Protein AF-A0A7K1JH30-F1 (afdb_monomer)

Nearest PDB structures (foldseek):
  4dk2-assembly1_A-2  TM=2.057E-01  e=9.818E+00  Trypanosoma brucei

Foldseek 3Di:
DPDPDVQFAPDPLRHGDPSVLVVLLVVLVVLLVVLQVVCCVVVVFPDPVRDDPDLDFDDPVVLVVLLVVLQVQLVVLVVVVADQKFFWDDDPVGIDDSPDPRRHPQDDPNPDGGDIGYNNNSVVVSSSSVSNVCVSVVNPVSCVVNVVVNVVSVADDCRPVDDD

Solvent-accessible surface area (backbone atoms only — not comparable to full-atom values): 9549 Å² total; per-residue (Å²): 132,87,80,73,62,70,72,34,28,75,50,97,86,66,46,61,26,75,59,24,50,49,50,52,44,51,54,52,51,54,47,30,53,53,49,43,54,49,32,42,75,70,64,77,36,83,47,82,89,73,48,63,101,61,93,81,74,80,60,68,67,58,57,52,50,54,43,53,48,26,57,48,50,20,48,49,26,56,76,69,68,46,48,55,59,26,26,39,41,91,47,101,92,46,70,54,52,73,84,38,96,58,10,80,42,59,51,53,95,82,75,45,76,35,48,72,32,31,28,54,37,26,52,46,50,35,52,52,52,52,37,39,52,27,63,76,69,72,47,66,52,62,62,48,52,54,53,48,52,60,53,56,72,72,51,60,88,67,74,83,73,74,79,131

Secondary structure (DSSP, 8-state):
-----TTTBSSTT-PBPHHHHHHHHHHHHHHHHHHHHHHHHTTSS--GGGS-SS--PPPHHHHHHHHHHHHHHHHHHHHTT--SSEEE-EETTEEPPTTSTTTT-SEETTTEEPEEESHHHHHHHHHHHHHHHHHHTT--HHHHHHHHHHHHHTSPTTTT----

Radius of gyration: 19.69 Å; Cα contacts (8 Å, |Δi|>4): 159; chains: 1; bounding box: 48×33×52 Å

Structure (mmCIF, N/CA/C/O backbone):
data_AF-A0A7K1JH30-F1
#
_entry.id   AF-A0A7K1JH30-F1
#
loop_
_atom_site.group_PDB
_atom_site.id
_atom_site.type_symbol
_atom_site.label_atom_id
_atom_site.label_alt_id
_atom_site.label_comp_id
_atom_site.label_asym_id
_atom_site.label_entity_id
_atom_site.label_seq_id
_atom_site.pdbx_PDB_ins_code
_atom_site.Cartn_x
_atom_site.Cartn_y
_atom_site.Cartn_z
_atom_site.occupancy
_atom_site.B_iso_or_equiv
_atom_site.auth_seq_id
_atom_site.auth_comp_id
_atom_site.auth_asym_id
_atom_site.auth_atom_id
_atom_site.pdbx_PDB_model_num
ATOM 1 N N . MET A 1 1 ? 8.870 2.363 26.918 1.00 46.50 1 MET A N 1
ATOM 2 C CA . MET A 1 1 ? 7.451 2.765 26.836 1.00 46.50 1 MET A CA 1
ATOM 3 C C . MET A 1 1 ? 7.285 3.543 25.553 1.00 46.50 1 MET A C 1
ATOM 5 O O . MET A 1 1 ? 7.856 4.619 25.450 1.00 46.50 1 MET A O 1
ATOM 9 N N . THR A 1 2 ? 6.600 2.982 24.563 1.00 52.53 2 THR A N 1
ATOM 10 C CA . THR A 1 2 ? 6.276 3.701 23.329 1.00 52.53 2 THR A CA 1
ATOM 11 C C . THR A 1 2 ? 5.199 4.720 23.676 1.00 52.53 2 THR A C 1
ATOM 13 O O . THR A 1 2 ? 4.069 4.350 23.987 1.00 52.53 2 THR A O 1
ATOM 16 N N . THR A 1 3 ? 5.560 5.995 23.749 1.00 60.38 3 THR A N 1
ATOM 17 C CA . THR A 1 3 ? 4.597 7.069 23.989 1.00 60.38 3 THR A CA 1
ATOM 18 C C . THR A 1 3 ? 3.821 7.269 22.694 1.00 60.38 3 THR A C 1
ATOM 20 O O . THR A 1 3 ? 4.345 7.838 21.740 1.00 60.38 3 THR A O 1
ATOM 23 N N . TYR A 1 4 ? 2.597 6.747 22.622 1.00 68.25 4 TYR A N 1
ATOM 24 C CA . TYR A 1 4 ? 1.723 7.001 21.482 1.00 68.25 4 TYR A CA 1
ATOM 25 C C . TYR A 1 4 ? 1.440 8.501 21.369 1.00 68.25 4 TYR A C 1
ATOM 27 O O . TYR A 1 4 ? 1.300 9.202 22.378 1.00 68.25 4 TYR A O 1
ATOM 35 N N . ASN A 1 5 ? 1.368 9.000 20.135 1.00 79.06 5 ASN A N 1
ATOM 36 C CA . ASN A 1 5 ? 0.982 10.380 19.891 1.00 79.06 5 ASN A CA 1
ATOM 37 C C . ASN A 1 5 ? -0.487 10.565 20.302 1.00 79.06 5 ASN A C 1
ATOM 39 O O . ASN A 1 5 ? -1.390 10.157 19.575 1.00 79.06 5 ASN A O 1
ATOM 43 N N . LYS A 1 6 ? -0.722 11.201 21.456 1.00 83.75 6 LYS A N 1
ATOM 44 C CA . LYS A 1 6 ? -2.065 11.457 22.008 1.00 83.75 6 LYS A CA 1
ATO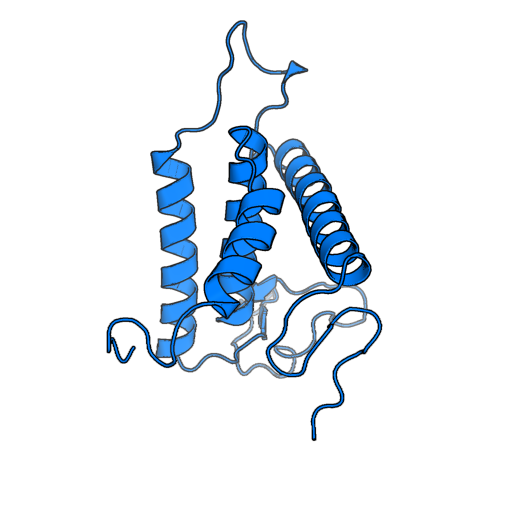M 45 C C . LYS A 1 6 ? -2.970 12.287 21.091 1.00 83.75 6 LYS A C 1
ATOM 47 O O . LYS A 1 6 ? -4.161 12.380 21.346 1.00 83.75 6 LYS A O 1
ATOM 52 N N . MET A 1 7 ? -2.424 12.898 20.039 1.00 90.50 7 MET A N 1
ATOM 53 C CA . MET A 1 7 ? -3.221 13.540 18.996 1.00 90.50 7 MET A CA 1
ATOM 54 C C . MET A 1 7 ? -4.063 12.525 18.211 1.00 90.50 7 MET A C 1
ATOM 56 O O . MET A 1 7 ? -5.203 12.820 17.867 1.00 90.50 7 MET A O 1
ATOM 60 N N . TYR A 1 8 ? -3.517 11.339 17.931 1.00 93.06 8 TYR A N 1
ATOM 61 C CA . TYR A 1 8 ? -4.121 10.365 17.016 1.00 93.06 8 TYR A CA 1
ATOM 62 C C . TYR A 1 8 ? -4.705 9.135 17.713 1.00 93.06 8 TYR A C 1
ATOM 64 O O . TYR A 1 8 ? -5.471 8.404 17.091 1.00 93.06 8 TYR A O 1
ATOM 72 N N . PHE A 1 9 ? -4.371 8.911 18.986 1.00 93.69 9 PHE A N 1
ATOM 73 C CA . PHE A 1 9 ? -4.788 7.726 19.735 1.00 93.69 9 PHE A CA 1
ATOM 74 C C . PHE A 1 9 ? -5.433 8.094 21.074 1.00 93.69 9 PHE A C 1
ATOM 76 O O . PHE A 1 9 ? -4.855 8.864 21.845 1.00 93.69 9 PHE A O 1
ATOM 83 N N . ASP A 1 10 ? -6.597 7.503 21.352 1.00 90.75 10 ASP A N 1
ATOM 84 C CA . ASP A 1 10 ? -7.352 7.680 22.601 1.00 90.75 10 ASP A CA 1
ATOM 85 C C . ASP A 1 10 ? -6.786 6.831 23.748 1.00 90.75 10 ASP A C 1
ATOM 87 O O . ASP A 1 10 ? -6.900 7.181 24.925 1.00 90.75 10 ASP A O 1
ATOM 91 N N . ASP A 1 11 ? -6.160 5.700 23.421 1.00 87.06 11 ASP A N 1
ATOM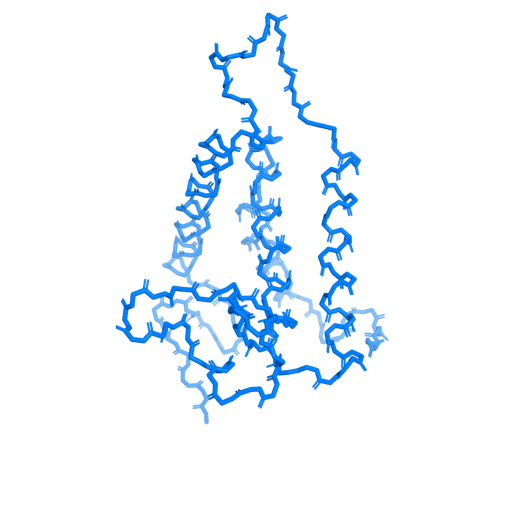 92 C CA . ASP A 1 11 ? -5.635 4.753 24.395 1.00 87.06 11 ASP A CA 1
ATOM 93 C C . ASP A 1 11 ? -4.342 4.066 23.924 1.00 87.06 11 ASP A C 1
ATOM 95 O O . ASP A 1 11 ? -3.846 4.261 22.815 1.00 87.06 11 ASP A O 1
ATOM 99 N N . ASN A 1 12 ? -3.786 3.215 24.789 1.00 84.19 12 ASN A N 1
ATOM 100 C CA . ASN A 1 12 ? -2.598 2.415 24.478 1.00 84.19 12 ASN A CA 1
ATOM 101 C C . ASN A 1 12 ? -2.918 1.124 23.695 1.00 84.19 12 ASN A C 1
ATOM 103 O O . ASN A 1 12 ? -2.021 0.302 23.500 1.00 84.19 12 ASN A O 1
ATOM 107 N N . LYS A 1 13 ? -4.182 0.906 23.309 1.00 85.38 13 LYS A N 1
ATOM 108 C CA . LYS A 1 13 ? -4.632 -0.242 22.503 1.00 85.38 13 LYS A CA 1
ATOM 109 C C . LYS A 1 13 ? -4.674 0.097 21.009 1.00 85.38 13 LYS A C 1
ATOM 111 O O . LYS A 1 13 ? -4.767 -0.804 20.178 1.00 85.38 13 LYS A O 1
ATOM 116 N N . GLY A 1 14 ? -4.533 1.379 20.672 1.00 88.81 14 GLY A N 1
ATOM 117 C CA . GLY A 1 14 ? -4.555 1.872 19.301 1.00 88.81 14 GLY A CA 1
ATOM 118 C C . GLY A 1 14 ? -5.950 2.280 18.839 1.00 88.81 14 GLY A C 1
ATOM 119 O O . GLY A 1 14 ? -6.187 2.312 17.632 1.00 88.81 14 GLY A O 1
ATOM 120 N N . THR A 1 15 ? -6.869 2.581 19.763 1.00 92.94 15 THR A N 1
ATOM 121 C CA . THR A 1 15 ? -8.135 3.250 19.435 1.00 92.94 15 THR A CA 1
ATOM 122 C C . THR A 1 15 ? -7.821 4.623 18.842 1.00 92.94 15 THR A C 1
ATOM 124 O O . THR A 1 15 ? -7.088 5.402 19.456 1.00 92.94 15 THR A O 1
ATOM 127 N N . LEU A 1 16 ? -8.319 4.899 17.635 1.00 94.69 16 LEU A N 1
ATOM 128 C CA . LEU A 1 16 ? -8.076 6.167 16.948 1.00 94.69 16 LEU A CA 1
ATOM 129 C C . LEU A 1 16 ? -8.964 7.268 17.529 1.00 94.69 16 LEU A C 1
ATOM 131 O O . LEU A 1 16 ? -10.144 7.043 17.775 1.00 94.69 16 LEU A O 1
ATOM 135 N N . THR A 1 17 ? -8.401 8.466 17.686 1.00 95.56 17 THR A N 1
ATOM 136 C CA . THR A 1 17 ? -9.194 9.686 17.900 1.00 95.56 17 THR A CA 1
ATOM 137 C C . THR A 1 17 ? -9.875 10.087 16.586 1.00 95.56 17 THR A C 1
ATOM 139 O O . THR A 1 17 ? -9.450 9.664 15.511 1.00 95.56 17 THR A O 1
ATO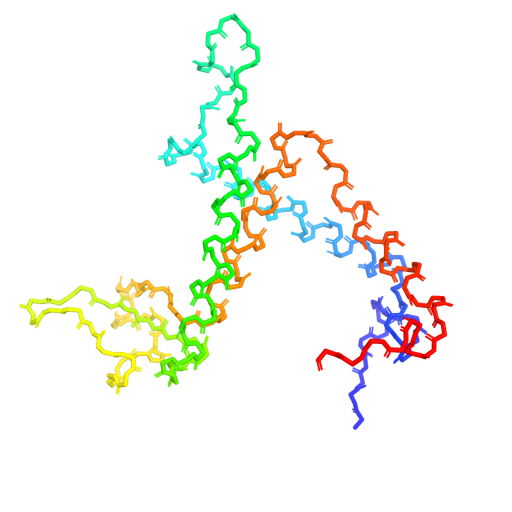M 142 N N . ALA A 1 18 ? -10.827 11.025 16.624 1.00 95.75 18 ALA A N 1
ATOM 143 C CA . ALA A 1 18 ? -11.369 11.634 15.399 1.00 95.75 18 ALA A CA 1
ATOM 144 C C . ALA A 1 18 ? -10.275 12.258 14.501 1.00 95.75 18 ALA A C 1
ATOM 146 O O . ALA A 1 18 ? -10.361 12.211 13.274 1.00 95.75 18 ALA A O 1
ATOM 147 N N . ALA A 1 19 ? -9.216 12.820 15.098 1.00 96.25 19 ALA A N 1
ATOM 148 C CA . ALA A 1 19 ? -8.071 13.331 14.345 1.00 96.25 19 ALA A CA 1
ATOM 149 C C . ALA A 1 19 ? -7.227 12.197 13.735 1.00 96.25 19 ALA A C 1
ATOM 151 O O . ALA A 1 19 ? -6.708 12.352 12.633 1.00 96.25 19 ALA A O 1
ATOM 152 N N . GLY A 1 20 ? -7.103 11.059 14.426 1.00 96.75 20 GLY A N 1
ATOM 153 C CA . GLY A 1 20 ? -6.456 9.850 13.915 1.00 96.75 20 GLY A CA 1
ATOM 154 C C . GLY A 1 20 ? -7.218 9.233 12.745 1.00 96.75 20 GLY A C 1
ATOM 155 O O . GLY A 1 20 ? -6.614 8.944 11.716 1.00 96.75 20 GLY A O 1
ATOM 156 N N . GLU A 1 21 ? -8.540 9.099 12.864 1.00 97.56 21 GLU A N 1
ATOM 157 C CA . GLU A 1 21 ? -9.407 8.629 11.776 1.00 97.56 21 GLU A CA 1
ATOM 158 C C . GLU A 1 21 ? -9.299 9.539 10.549 1.00 97.56 21 GLU A C 1
ATOM 160 O O . GLU A 1 21 ? -9.089 9.051 9.440 1.00 97.56 21 GLU A O 1
ATOM 165 N N . ASN A 1 22 ? -9.348 10.861 10.744 1.00 97.88 22 ASN A N 1
ATOM 166 C CA . ASN A 1 22 ? -9.187 11.826 9.657 1.00 97.88 22 ASN A CA 1
ATOM 167 C C . ASN A 1 22 ? -7.797 11.734 9.000 1.00 97.88 22 ASN A C 1
ATOM 169 O O . ASN A 1 22 ? -7.698 11.750 7.773 1.00 97.88 22 ASN A O 1
ATOM 173 N N . ALA A 1 23 ? -6.730 11.586 9.790 1.00 97.44 23 ALA A N 1
ATOM 174 C CA . ALA A 1 23 ? -5.376 11.438 9.262 1.00 97.44 23 ALA A CA 1
ATOM 175 C C . ALA A 1 23 ? -5.229 10.168 8.407 1.00 97.44 23 ALA A C 1
ATOM 177 O O . ALA A 1 23 ? -4.657 10.229 7.318 1.00 97.44 23 ALA A O 1
ATOM 178 N N . VAL A 1 24 ? -5.781 9.036 8.862 1.00 97.38 24 VAL A N 1
ATOM 179 C CA . VAL A 1 24 ? -5.799 7.779 8.095 1.00 97.38 24 VAL A CA 1
ATOM 180 C 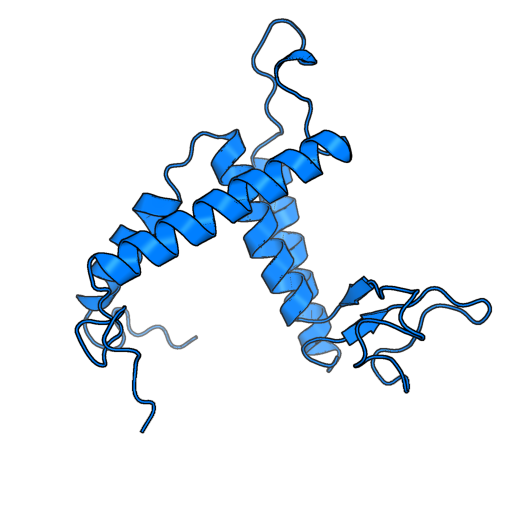C . VAL A 1 24 ? -6.618 7.935 6.817 1.00 97.38 24 VAL A C 1
ATOM 182 O O . VAL A 1 24 ? -6.131 7.587 5.742 1.00 97.38 24 VAL A O 1
ATOM 185 N N . ALA A 1 25 ? -7.828 8.495 6.915 1.00 98.25 25 ALA A N 1
ATOM 186 C CA . ALA A 1 25 ? -8.696 8.718 5.763 1.00 98.25 25 ALA A CA 1
ATOM 187 C C . ALA A 1 25 ? -8.018 9.597 4.708 1.00 98.25 25 ALA A C 1
ATOM 189 O O . ALA A 1 25 ? -7.968 9.234 3.536 1.00 98.25 25 ALA A O 1
ATOM 190 N N . THR A 1 26 ? -7.430 10.712 5.137 1.00 98.44 26 THR A N 1
ATOM 191 C CA . THR A 1 26 ? -6.719 11.641 4.255 1.00 98.44 26 THR A CA 1
ATOM 192 C C . THR A 1 26 ? -5.506 10.977 3.610 1.00 98.44 26 THR A C 1
ATOM 194 O O . THR A 1 26 ? -5.325 11.087 2.401 1.00 98.44 26 THR A O 1
ATOM 197 N N . GLY A 1 27 ? -4.685 10.259 4.384 1.00 98.12 27 GLY A N 1
ATOM 198 C CA . GLY A 1 27 ? -3.494 9.589 3.860 1.00 98.12 27 GLY A CA 1
ATOM 199 C C . GLY A 1 27 ? -3.822 8.532 2.803 1.00 98.12 27 GLY A C 1
ATOM 200 O O . GLY A 1 27 ? -3.193 8.504 1.747 1.00 98.12 27 GLY A O 1
ATOM 201 N N . LEU A 1 28 ? -4.837 7.700 3.059 1.00 98.38 28 LEU A N 1
ATOM 202 C CA . LEU A 1 28 ? -5.287 6.688 2.102 1.00 98.38 28 LEU A CA 1
ATOM 203 C C . LEU A 1 28 ? -5.927 7.315 0.861 1.00 98.38 28 LEU A C 1
ATOM 205 O O . LEU A 1 28 ? -5.641 6.859 -0.240 1.00 98.38 28 LEU A O 1
ATOM 209 N N . ALA A 1 29 ? -6.738 8.366 1.018 1.00 98.44 29 ALA A N 1
ATOM 210 C CA . ALA A 1 29 ? -7.356 9.066 -0.107 1.00 98.44 29 ALA A CA 1
ATOM 211 C C . ALA A 1 29 ? -6.304 9.681 -1.043 1.00 98.44 29 ALA A C 1
ATOM 213 O O . ALA A 1 29 ? -6.328 9.437 -2.245 1.00 98.44 29 ALA A O 1
ATOM 214 N N . VAL A 1 30 ? -5.321 10.396 -0.485 1.00 98.62 30 VAL A N 1
ATOM 215 C CA . VAL A 1 30 ? -4.227 10.989 -1.272 1.00 98.62 30 VAL A CA 1
ATOM 216 C C . VAL A 1 30 ? -3.427 9.914 -2.008 1.00 98.62 30 VAL A C 1
ATOM 218 O O . VAL A 1 30 ? -3.058 10.103 -3.167 1.00 98.62 30 VAL A O 1
ATOM 221 N N . LEU A 1 31 ? -3.158 8.779 -1.357 1.00 98.50 31 LEU A N 1
ATOM 222 C CA . LEU A 1 31 ? -2.420 7.693 -1.993 1.00 98.50 31 LEU A CA 1
ATOM 223 C C . LEU A 1 31 ? -3.241 7.004 -3.092 1.00 98.50 31 LEU A C 1
ATOM 225 O O . LEU A 1 31 ? -2.683 6.696 -4.141 1.00 98.50 31 LEU A O 1
ATOM 229 N N . ILE A 1 32 ? -4.550 6.814 -2.895 1.00 98.56 32 ILE A N 1
ATOM 230 C CA . ILE A 1 32 ? -5.465 6.322 -3.935 1.00 98.56 32 ILE A CA 1
ATOM 231 C C . ILE A 1 32 ? -5.395 7.217 -5.175 1.00 98.56 32 ILE A C 1
ATOM 233 O O . ILE A 1 32 ? -5.216 6.702 -6.281 1.00 98.56 32 ILE A O 1
ATOM 237 N N . ASP A 1 33 ? -5.476 8.536 -5.000 1.00 98.12 33 ASP A N 1
ATOM 238 C CA . ASP A 1 33 ? -5.422 9.490 -6.111 1.00 98.12 33 ASP A CA 1
ATOM 239 C C . ASP A 1 33 ? -4.075 9.422 -6.847 1.00 98.12 33 ASP A C 1
ATOM 241 O O . ASP A 1 33 ? -4.036 9.365 -8.078 1.00 98.12 33 ASP A O 1
ATOM 245 N N . ALA A 1 34 ? -2.965 9.363 -6.104 1.00 98.50 34 ALA A N 1
ATOM 246 C CA . ALA A 1 34 ? -1.622 9.270 -6.676 1.00 98.50 34 ALA A CA 1
ATOM 247 C C . ALA A 1 34 ? -1.405 7.965 -7.463 1.00 98.50 34 ALA A C 1
ATOM 249 O O . ALA A 1 34 ? -0.895 7.992 -8.586 1.00 98.50 34 ALA A O 1
ATOM 250 N N . VAL A 1 35 ? -1.819 6.827 -6.897 1.00 98.25 35 VAL A N 1
ATOM 251 C CA . VAL A 1 35 ? -1.729 5.511 -7.545 1.00 98.25 35 VAL A CA 1
ATOM 252 C C . VAL A 1 35 ? -2.590 5.475 -8.805 1.00 98.25 35 VAL A C 1
ATOM 254 O O . VAL A 1 35 ? -2.111 5.078 -9.868 1.00 98.25 35 VAL A O 1
ATOM 257 N N . THR A 1 36 ? -3.828 5.959 -8.711 1.00 96.56 36 THR A N 1
ATOM 258 C CA . THR A 1 36 ? -4.770 6.019 -9.834 1.00 96.56 36 THR A CA 1
ATOM 259 C C . THR A 1 36 ? -4.208 6.864 -10.977 1.00 96.56 36 THR A C 1
ATOM 261 O O . THR A 1 36 ? -4.174 6.416 -12.125 1.00 96.56 36 THR A O 1
ATOM 264 N N . ALA A 1 37 ? -3.697 8.061 -10.670 1.00 96.69 37 ALA A N 1
ATOM 265 C CA . ALA A 1 37 ? -3.080 8.937 -11.660 1.00 96.69 37 ALA A CA 1
ATOM 266 C C . ALA A 1 37 ? -1.877 8.272 -12.347 1.00 96.69 37 ALA A C 1
ATOM 268 O O . ALA A 1 37 ? -1.760 8.331 -13.573 1.00 96.69 37 ALA A O 1
ATOM 269 N N . ASN A 1 38 ? -1.015 7.597 -11.580 1.00 97.75 38 ASN A N 1
ATOM 270 C CA . ASN A 1 38 ? 0.125 6.873 -12.135 1.00 97.75 38 ASN A CA 1
ATOM 271 C C . ASN A 1 38 ? -0.314 5.702 -13.030 1.00 97.75 38 ASN A C 1
ATOM 273 O O . ASN A 1 38 ? 0.261 5.505 -14.096 1.00 97.75 38 ASN A O 1
ATOM 277 N N . ASN A 1 39 ? -1.349 4.950 -12.656 1.00 96.31 39 ASN A N 1
ATOM 278 C CA . ASN A 1 39 ? -1.826 3.828 -13.467 1.00 96.31 39 ASN A CA 1
ATOM 279 C C . ASN A 1 39 ? -2.455 4.269 -14.789 1.00 96.31 39 ASN A C 1
ATOM 281 O O . ASN A 1 39 ? -2.254 3.592 -15.800 1.00 96.31 39 ASN A O 1
ATOM 285 N N . TYR A 1 40 ? -3.138 5.416 -14.812 1.00 94.69 40 TYR A N 1
ATOM 286 C CA . TYR A 1 40 ? -3.565 6.039 -16.065 1.00 94.69 40 TYR A CA 1
ATOM 287 C C . TYR A 1 40 ? -2.374 6.485 -16.914 1.00 94.69 40 TYR A C 1
ATOM 289 O O . TYR A 1 40 ? -2.314 6.180 -18.100 1.00 94.69 40 TYR A O 1
ATOM 297 N N . GLU A 1 41 ? -1.405 7.179 -16.314 1.00 95.69 41 GLU A N 1
ATOM 298 C CA . GLU A 1 41 ? -0.222 7.683 -17.022 1.00 95.69 41 GLU A CA 1
ATOM 299 C C . GLU A 1 41 ? 0.627 6.562 -17.633 1.00 95.69 41 GLU A C 1
ATOM 301 O O . GLU A 1 41 ? 1.146 6.686 -18.740 1.00 95.69 41 GLU A O 1
ATOM 306 N N . LYS A 1 42 ? 0.764 5.441 -16.924 1.00 95.25 42 LYS A N 1
ATOM 307 C CA . LYS A 1 42 ? 1.541 4.282 -17.379 1.00 95.25 42 LYS A CA 1
ATOM 308 C C . LYS A 1 42 ? 0.756 3.338 -18.293 1.00 95.25 42 LYS A C 1
ATOM 310 O O . LYS A 1 42 ? 1.325 2.352 -18.751 1.00 95.25 42 LYS A O 1
ATOM 315 N N . GLY A 1 43 ? -0.521 3.620 -18.561 1.00 92.19 43 GLY A N 1
ATOM 316 C CA . GLY A 1 43 ? -1.370 2.789 -19.416 1.00 92.19 43 GLY A CA 1
ATOM 317 C C . GLY A 1 43 ? -1.768 1.445 -18.796 1.00 92.19 43 GLY A C 1
ATOM 318 O O . GLY A 1 43 ? -2.257 0.568 -19.504 1.00 92.19 43 GLY A O 1
ATOM 319 N N . TRP A 1 44 ? -1.590 1.272 -17.482 1.00 92.25 44 TRP A N 1
ATOM 320 C CA . TRP A 1 44 ? -2.060 0.088 -16.749 1.00 92.25 44 TRP A CA 1
ATOM 321 C C . TRP A 1 44 ? -3.570 0.084 -16.546 1.00 92.25 44 TRP A C 1
ATOM 323 O O . TRP A 1 44 ? -4.154 -0.954 -16.231 1.00 92.25 44 TRP A O 1
ATOM 333 N N . ARG A 1 45 ? -4.198 1.250 -16.704 1.00 90.19 45 ARG A N 1
ATOM 334 C CA . ARG A 1 45 ? -5.640 1.430 -16.656 1.00 90.19 45 ARG A CA 1
ATOM 335 C C . ARG A 1 45 ? -6.068 2.413 -17.748 1.00 90.19 45 ARG A C 1
ATOM 337 O O . ARG A 1 45 ? -5.423 3.451 -17.893 1.00 90.19 45 ARG A O 1
ATOM 344 N N . PRO A 1 46 ? -7.135 2.123 -18.509 1.00 86.31 46 PRO A N 1
ATOM 345 C CA . PRO A 1 46 ? -7.680 3.089 -19.453 1.00 86.31 46 PRO A CA 1
ATOM 346 C C . PRO A 1 46 ? -8.318 4.254 -18.695 1.00 86.31 46 PRO A C 1
ATOM 348 O O . PRO A 1 46 ? -8.973 4.045 -17.669 1.00 86.31 46 PRO A O 1
ATOM 351 N N . ARG A 1 47 ? -8.144 5.479 -19.195 1.00 87.06 47 ARG A N 1
ATOM 352 C CA . ARG A 1 47 ? -8.852 6.633 -18.637 1.00 87.06 47 ARG A CA 1
ATOM 353 C C . ARG A 1 47 ? -10.340 6.536 -18.987 1.00 87.06 47 ARG A C 1
ATOM 355 O O . ARG A 1 47 ? -10.659 6.033 -20.066 1.00 87.06 47 ARG A O 1
ATOM 362 N N . PRO A 1 48 ? -11.256 7.018 -18.130 1.00 83.31 48 PRO A N 1
ATOM 363 C CA . PRO A 1 48 ? -12.688 7.000 -18.428 1.00 83.31 48 PRO A CA 1
ATOM 364 C C . PRO A 1 48 ? -13.041 7.637 -19.781 1.00 83.31 48 PRO A C 1
ATOM 366 O O . PRO A 1 48 ? -13.921 7.145 -20.480 1.00 83.31 48 PRO A O 1
ATOM 369 N N . GLU A 1 49 ? -12.333 8.698 -20.172 1.00 84.88 49 GLU A N 1
ATOM 370 C CA . GLU A 1 49 ? -12.485 9.382 -21.460 1.00 84.88 49 GLU A CA 1
ATOM 371 C C . GLU A 1 49 ? -12.013 8.566 -22.676 1.00 84.88 49 GLU A C 1
ATOM 373 O O . GLU A 1 49 ? -12.491 8.804 -23.785 1.00 84.88 49 GLU A O 1
ATOM 378 N N . ASP A 1 50 ? -11.120 7.596 -22.469 1.00 82.88 50 ASP A N 1
ATOM 379 C CA . ASP A 1 50 ? -10.558 6.737 -23.517 1.00 82.88 50 ASP A CA 1
ATOM 380 C C . ASP A 1 50 ? -11.334 5.416 -23.667 1.00 82.88 50 ASP A C 1
ATOM 382 O O . ASP A 1 50 ? -11.091 4.643 -24.599 1.00 82.88 50 ASP A O 1
ATOM 386 N N . MET A 1 51 ? -12.264 5.121 -22.751 1.00 76.38 51 MET A N 1
ATOM 387 C CA . MET A 1 51 ? -13.050 3.892 -22.802 1.00 76.38 51 MET A CA 1
ATOM 388 C C . MET A 1 51 ? -14.088 3.956 -23.938 1.00 76.38 51 MET A C 1
ATOM 390 O O . MET A 1 51 ? -14.803 4.954 -24.080 1.00 76.38 51 MET A O 1
ATOM 394 N N . PRO A 1 52 ? -14.234 2.887 -24.748 1.00 73.44 52 PRO A N 1
ATOM 395 C CA . PRO A 1 52 ? -15.346 2.791 -25.690 1.00 73.44 52 PRO A CA 1
ATOM 396 C C . PRO A 1 52 ? -16.683 2.855 -24.937 1.00 73.44 52 PRO A C 1
ATOM 398 O O . PRO A 1 52 ? -16.735 2.578 -23.747 1.00 73.44 52 PRO A O 1
ATOM 401 N N . MET A 1 53 ? -17.777 3.194 -25.628 1.00 64.75 53 MET A N 1
ATOM 402 C CA . MET A 1 53 ? -19.126 3.271 -25.037 1.00 64.75 53 MET A CA 1
ATOM 403 C C . MET A 1 53 ? -19.472 1.996 -24.239 1.00 64.75 53 MET A C 1
ATOM 405 O O . MET A 1 53 ? -19.838 0.972 -24.814 1.00 64.75 53 MET A O 1
ATOM 409 N N . GLY A 1 54 ? -19.340 2.080 -22.912 1.00 60.44 54 GLY A N 1
ATOM 410 C CA . GLY A 1 54 ? -19.452 0.969 -21.966 1.00 60.44 54 GLY A CA 1
ATOM 411 C C . GLY A 1 54 ? -18.385 1.071 -20.869 1.00 60.44 54 GLY A C 1
ATOM 412 O O . GLY A 1 54 ? -17.238 1.398 -21.137 1.00 60.44 54 GLY A O 1
ATOM 413 N N . ASN A 1 55 ? -18.754 0.809 -19.614 1.00 62.94 55 ASN A N 1
ATOM 414 C CA . ASN A 1 55 ? -17.797 0.821 -18.506 1.00 62.94 55 ASN A CA 1
ATOM 415 C C . ASN A 1 55 ? -16.918 -0.441 -18.602 1.00 62.94 55 ASN A C 1
ATOM 417 O O . ASN A 1 55 ? -17.362 -1.525 -18.220 1.00 62.94 55 ASN A O 1
ATOM 421 N N . VAL A 1 56 ? -15.724 -0.331 -19.191 1.00 70.94 56 VAL A N 1
ATOM 422 C CA . VAL A 1 56 ? -14.780 -1.453 -19.315 1.00 70.94 56 VAL A CA 1
ATOM 423 C C . VAL A 1 56 ? -13.771 -1.354 -18.180 1.00 70.94 56 VAL A C 1
ATOM 425 O O . VAL A 1 56 ? -12.712 -0.749 -18.323 1.00 70.94 56 VAL A O 1
ATOM 428 N N . THR A 1 57 ? -14.112 -1.939 -17.037 1.00 83.44 57 THR A N 1
ATOM 429 C CA . THR A 1 57 ? -13.156 -2.144 -15.946 1.00 83.44 57 THR A CA 1
ATOM 430 C C . THR A 1 57 ? -12.281 -3.363 -16.225 1.00 83.44 57 THR A C 1
ATOM 432 O O . THR A 1 57 ? -12.654 -4.271 -16.979 1.00 83.44 57 THR A O 1
ATOM 435 N N . ARG A 1 58 ? -11.091 -3.390 -15.623 1.00 91.00 58 ARG A N 1
ATOM 436 C CA . ARG A 1 58 ? -10.195 -4.552 -15.664 1.00 91.00 58 ARG A CA 1
ATOM 437 C C . ARG A 1 58 ? -10.860 -5.764 -15.012 1.00 91.00 58 ARG A C 1
ATOM 439 O O . ARG A 1 58 ? -11.787 -5.645 -14.214 1.00 91.00 58 ARG A O 1
ATOM 446 N N . ASN A 1 59 ? -10.404 -6.967 -15.344 1.00 92.75 59 ASN A N 1
ATOM 447 C CA . ASN A 1 59 ? -10.987 -8.172 -14.768 1.00 92.75 59 ASN A CA 1
ATOM 448 C C . ASN A 1 59 ? -10.614 -8.298 -13.278 1.00 92.75 59 ASN A C 1
ATOM 450 O O . ASN A 1 59 ? -9.438 -8.346 -12.925 1.00 92.75 59 ASN A O 1
ATOM 454 N N . VAL A 1 60 ? -11.615 -8.426 -12.402 1.00 94.62 60 VAL A N 1
ATOM 455 C CA . VAL A 1 60 ? -11.404 -8.583 -10.949 1.00 94.62 60 VAL A CA 1
ATOM 456 C C . VAL A 1 60 ? -10.502 -9.779 -10.620 1.00 94.62 60 VAL A C 1
ATOM 458 O O . VAL A 1 60 ? -9.659 -9.690 -9.734 1.00 94.62 60 VAL A O 1
ATOM 461 N N . GLY A 1 61 ? -10.657 -10.898 -11.331 1.00 96.38 61 GLY A N 1
ATOM 462 C CA . GLY A 1 61 ? -9.845 -12.097 -11.128 1.00 96.38 61 GLY A CA 1
ATOM 463 C C . GLY A 1 61 ? -8.374 -11.886 -11.480 1.00 96.38 61 GLY A C 1
ATOM 464 O O . GLY A 1 61 ? -7.510 -12.366 -10.752 1.00 96.38 61 GLY A O 1
ATOM 465 N N . GLU A 1 62 ? -8.081 -11.129 -12.539 1.00 95.50 62 GLU A N 1
ATOM 466 C CA . GLU A 1 62 ? -6.707 -10.769 -12.916 1.00 95.50 62 GLU A CA 1
ATOM 467 C C . GLU A 1 62 ? -6.067 -9.849 -11.870 1.00 95.50 62 GLU A C 1
ATOM 469 O O . GLU A 1 62 ? -4.939 -10.092 -11.446 1.00 95.50 62 GLU A O 1
ATOM 474 N N . LEU A 1 63 ? -6.801 -8.845 -11.380 1.00 95.94 63 LEU A N 1
ATOM 475 C CA . LEU A 1 63 ? -6.307 -7.946 -10.331 1.00 95.94 63 LEU A CA 1
ATOM 476 C C . LEU A 1 63 ? -6.047 -8.681 -9.010 1.00 95.94 63 LEU A C 1
ATOM 478 O O . LEU A 1 63 ? -5.028 -8.450 -8.360 1.00 95.94 63 LEU A O 1
ATOM 482 N N . ILE A 1 64 ? -6.934 -9.606 -8.631 1.00 97.31 64 ILE A N 1
ATOM 483 C CA . ILE A 1 64 ? -6.731 -10.467 -7.461 1.00 97.31 64 ILE A CA 1
ATOM 484 C C . ILE A 1 64 ? -5.520 -11.384 -7.670 1.00 97.31 64 ILE A C 1
ATOM 486 O O . ILE A 1 64 ? -4.717 -11.538 -6.754 1.00 97.31 64 ILE A O 1
ATOM 490 N N . ALA A 1 65 ? -5.344 -11.971 -8.856 1.00 98.06 65 ALA A N 1
ATOM 491 C CA . ALA A 1 65 ? -4.179 -12.806 -9.144 1.00 98.06 65 ALA A CA 1
ATOM 492 C C . ALA A 1 65 ? -2.859 -12.024 -9.021 1.00 98.06 65 ALA A C 1
ATOM 494 O O . ALA A 1 65 ? -1.908 -12.546 -8.445 1.00 98.06 65 ALA A O 1
ATOM 495 N N . LEU A 1 66 ? -2.827 -10.765 -9.472 1.00 96.31 66 LEU A N 1
ATOM 496 C CA . LEU A 1 66 ? -1.679 -9.871 -9.280 1.00 96.31 66 LEU A CA 1
ATOM 497 C C . LEU A 1 66 ? -1.423 -9.569 -7.797 1.00 96.31 66 LEU A C 1
ATOM 499 O O . LEU A 1 66 ? -0.286 -9.565 -7.355 1.00 96.31 66 LEU A O 1
ATOM 503 N N . LEU A 1 67 ? -2.463 -9.374 -6.981 1.00 97.06 67 LEU A N 1
ATOM 504 C CA . LEU A 1 67 ? -2.281 -9.249 -5.527 1.00 97.06 67 LEU A CA 1
ATOM 505 C C . LEU A 1 67 ? -1.647 -10.505 -4.914 1.00 97.06 67 LEU A C 1
ATOM 507 O O . LEU A 1 67 ? -0.796 -10.410 -4.031 1.00 97.06 67 LEU A O 1
ATOM 511 N N . HIS A 1 68 ? -2.058 -11.687 -5.374 1.00 97.50 68 HIS A N 1
ATOM 512 C CA . HIS A 1 68 ? -1.482 -12.950 -4.919 1.00 97.50 68 HIS A CA 1
ATOM 513 C C . HIS A 1 68 ? -0.019 -13.127 -5.338 1.00 97.50 68 HIS A C 1
ATOM 515 O O . HIS A 1 68 ? 0.740 -13.724 -4.566 1.00 97.50 68 HIS A O 1
ATOM 521 N N . SER A 1 69 ? 0.384 -12.636 -6.518 1.00 98.06 69 SER A N 1
ATOM 522 C CA . SER A 1 69 ? 1.790 -12.696 -6.926 1.00 98.06 69 SER A CA 1
ATOM 523 C C . SER A 1 69 ? 2.661 -11.864 -5.992 1.00 98.06 69 SER A C 1
ATOM 525 O O . SER A 1 69 ? 3.604 -12.427 -5.457 1.00 98.06 69 SER A O 1
ATOM 527 N N . GLU A 1 70 ? 2.273 -10.632 -5.643 1.00 98.25 70 GLU A N 1
ATOM 528 C CA . GLU A 1 70 ? 3.067 -9.793 -4.719 1.00 98.25 70 GLU A CA 1
ATOM 529 C C . GLU A 1 70 ? 3.242 -10.431 -3.335 1.00 98.25 70 GLU A C 1
ATOM 531 O O . GLU A 1 70 ? 4.319 -10.429 -2.741 1.00 98.25 70 GLU A O 1
ATOM 536 N N . VAL A 1 71 ? 2.184 -11.057 -2.808 1.00 98.25 71 VAL A N 1
ATOM 537 C CA . VAL A 1 71 ? 2.278 -11.798 -1.539 1.00 98.25 71 VAL A CA 1
ATOM 538 C C . VAL A 1 71 ? 3.252 -12.976 -1.657 1.00 98.25 71 VAL A C 1
ATOM 540 O O . VAL A 1 71 ? 3.950 -13.304 -0.695 1.00 98.25 71 VAL A O 1
ATOM 543 N N . THR A 1 72 ? 3.299 -13.624 -2.822 1.00 98.19 72 THR A N 1
ATOM 544 C CA . THR A 1 72 ? 4.222 -14.733 -3.083 1.00 98.19 72 THR A CA 1
ATOM 545 C C . THR A 1 72 ? 5.654 -14.227 -3.234 1.00 98.19 72 THR A C 1
ATOM 547 O O . THR A 1 72 ? 6.546 -14.806 -2.622 1.00 98.19 72 THR A O 1
ATOM 550 N N . GLU A 1 73 ? 5.876 -13.118 -3.936 1.00 97.88 73 GLU A N 1
ATOM 551 C CA . GLU A 1 73 ? 7.186 -12.468 -4.080 1.00 97.88 73 GLU A CA 1
ATOM 552 C C . GLU A 1 73 ? 7.739 -12.037 -2.710 1.00 97.88 73 GLU A C 1
ATOM 554 O O . GLU A 1 73 ? 8.887 -12.338 -2.373 1.00 97.88 73 GLU A O 1
ATOM 559 N N . ALA A 1 74 ? 6.892 -11.487 -1.829 1.00 98.00 74 ALA A N 1
ATOM 560 C CA . ALA A 1 74 ? 7.266 -11.176 -0.446 1.00 98.00 74 ALA A CA 1
ATOM 561 C C . ALA A 1 74 ? 7.755 -12.417 0.328 1.00 98.00 74 ALA A C 1
ATOM 563 O O . ALA A 1 74 ? 8.707 -12.354 1.117 1.00 98.00 74 ALA A O 1
ATOM 564 N N . PHE A 1 75 ? 7.095 -13.559 0.117 1.00 97.88 75 PHE A N 1
ATOM 565 C CA . PHE A 1 75 ? 7.483 -14.830 0.722 1.00 97.88 75 PHE A CA 1
ATOM 566 C C . PHE A 1 75 ? 8.760 -15.408 0.097 1.00 97.88 75 PHE A C 1
ATOM 568 O O . PHE A 1 75 ? 9.587 -15.983 0.806 1.00 97.88 75 PHE A O 1
ATOM 575 N N . GLU A 1 76 ? 8.964 -15.242 -1.206 1.00 97.94 76 GLU A N 1
ATOM 576 C CA . GLU A 1 76 ? 10.188 -15.660 -1.885 1.00 97.94 76 GLU A CA 1
ATOM 577 C C . GLU A 1 76 ? 11.404 -14.877 -1.391 1.00 97.94 76 GLU A C 1
ATOM 579 O O . GLU A 1 76 ? 12.400 -15.503 -1.018 1.00 97.94 76 GLU A O 1
ATOM 584 N N . ALA A 1 77 ? 11.289 -13.552 -1.261 1.00 96.31 77 ALA A N 1
ATOM 585 C CA . ALA A 1 77 ? 12.328 -12.708 -0.676 1.00 96.31 77 ALA A CA 1
ATOM 586 C C . ALA A 1 77 ? 12.699 -13.168 0.746 1.00 96.31 77 ALA A C 1
ATOM 588 O O . ALA A 1 77 ? 13.878 -13.293 1.091 1.00 96.31 77 ALA A O 1
ATOM 589 N N . HIS A 1 78 ? 11.694 -13.514 1.564 1.00 95.62 78 HIS A N 1
ATOM 590 C CA . HIS A 1 78 ? 11.924 -14.105 2.886 1.00 95.62 78 HIS A CA 1
ATOM 591 C C . HIS A 1 78 ? 12.720 -15.406 2.809 1.00 95.62 78 HIS A C 1
ATOM 593 O O . HIS A 1 78 ? 13.717 -15.582 3.510 1.00 95.62 78 HIS A O 1
ATOM 599 N N . ARG A 1 79 ? 12.264 -16.331 1.957 1.00 97.12 79 ARG A N 1
ATOM 600 C CA . ARG A 1 79 ? 12.846 -17.666 1.795 1.00 97.12 79 ARG A CA 1
ATOM 601 C C . ARG A 1 79 ? 14.295 -17.587 1.312 1.00 97.12 79 ARG A C 1
ATOM 603 O O . ARG A 1 79 ? 15.102 -18.442 1.675 1.00 97.12 79 ARG A O 1
ATOM 610 N N . ASN A 1 80 ? 14.618 -16.575 0.513 1.00 95.38 80 ASN A N 1
ATOM 611 C CA . ASN A 1 80 ? 15.956 -16.326 -0.008 1.00 95.38 80 ASN A CA 1
ATOM 612 C C . ASN A 1 80 ? 16.876 -15.595 0.991 1.00 95.38 80 ASN A C 1
ATOM 614 O O . ASN A 1 80 ? 18.055 -15.425 0.697 1.00 95.38 80 ASN A O 1
ATOM 618 N N . ASN A 1 81 ? 16.388 -15.225 2.184 1.00 93.62 81 ASN A N 1
ATOM 619 C CA . ASN A 1 81 ? 17.105 -14.399 3.166 1.00 93.62 81 ASN A CA 1
ATOM 620 C C . ASN A 1 81 ? 17.572 -13.049 2.597 1.00 93.62 81 ASN A C 1
ATOM 622 O O . ASN A 1 81 ? 18.643 -12.553 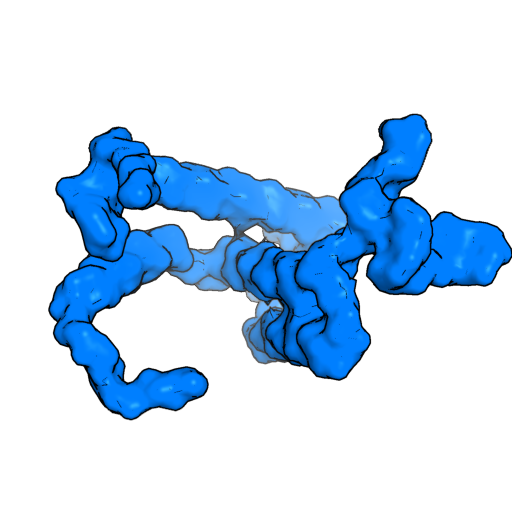2.953 1.00 93.62 81 ASN A O 1
ATOM 626 N N . GLU A 1 82 ? 16.776 -12.454 1.712 1.00 93.62 82 GLU A N 1
ATOM 627 C CA . GLU A 1 82 ? 17.050 -11.109 1.217 1.00 93.62 82 GLU A CA 1
ATOM 628 C C . GLU A 1 82 ? 16.911 -10.074 2.346 1.00 93.62 82 GLU A C 1
ATOM 630 O O . GLU A 1 82 ? 16.147 -10.283 3.301 1.00 93.62 82 GLU A O 1
ATOM 635 N N . PRO A 1 83 ? 17.615 -8.929 2.263 1.00 93.88 83 PRO A N 1
ATOM 636 C CA . PRO A 1 83 ? 17.314 -7.795 3.122 1.00 93.88 83 PRO A CA 1
ATOM 637 C C . PRO A 1 83 ? 15.831 -7.425 3.013 1.00 93.88 83 PRO A C 1
ATOM 639 O O . PRO A 1 83 ? 15.243 -7.475 1.935 1.00 93.88 83 PRO A O 1
ATOM 642 N N . ALA A 1 84 ? 15.228 -7.009 4.130 1.00 94.31 84 ALA A N 1
ATOM 643 C CA . ALA A 1 84 ? 13.803 -6.674 4.162 1.00 94.31 84 ALA A CA 1
ATOM 644 C C . ALA A 1 84 ? 13.426 -5.586 3.142 1.00 94.31 84 ALA A C 1
ATOM 646 O O .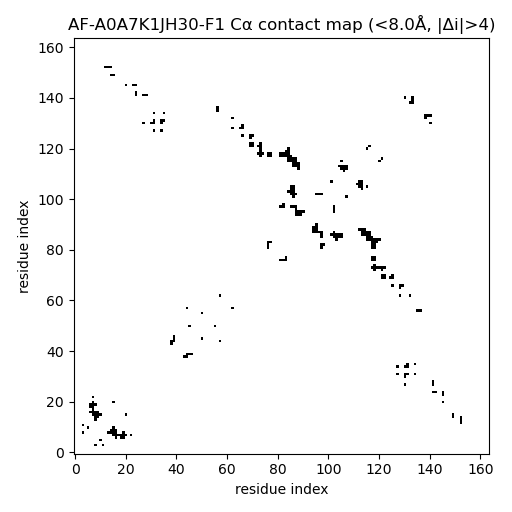 ALA A 1 84 ? 12.319 -5.607 2.617 1.00 94.31 84 ALA A O 1
ATOM 647 N N . LEU A 1 85 ? 14.348 -4.662 2.869 1.00 95.50 85 LEU A N 1
ATOM 648 C CA . LEU A 1 85 ? 14.260 -3.674 1.805 1.00 95.50 85 LEU A CA 1
ATOM 649 C C . LEU A 1 85 ? 15.661 -3.458 1.236 1.00 95.50 85 LEU A C 1
ATOM 651 O O . LEU A 1 85 ? 16.596 -3.189 1.996 1.00 95.50 85 LEU A O 1
ATOM 655 N N . TRP A 1 86 ? 15.790 -3.555 -0.080 1.00 94.69 86 TRP A N 1
ATOM 656 C CA . TRP A 1 86 ? 17.011 -3.236 -0.809 1.00 94.69 86 TRP A CA 1
ATOM 657 C C . TRP A 1 86 ? 16.682 -2.643 -2.182 1.00 94.69 86 TRP A C 1
ATOM 659 O O . TRP A 1 86 ? 15.512 -2.546 -2.550 1.00 94.69 86 TRP A O 1
ATOM 669 N N . TYR A 1 87 ? 17.699 -2.197 -2.915 1.00 93.69 87 TYR A N 1
ATOM 670 C CA . TYR A 1 87 ? 17.534 -1.509 -4.191 1.00 93.69 87 TYR A CA 1
ATOM 671 C C . TYR A 1 87 ? 18.355 -2.173 -5.297 1.00 93.69 87 TYR A C 1
ATOM 673 O O . TYR A 1 87 ? 19.578 -2.302 -5.197 1.00 93.69 87 TYR A O 1
ATOM 681 N N . GLU A 1 88 ? 17.664 -2.589 -6.357 1.00 92.06 88 GLU A N 1
ATOM 682 C CA . GLU A 1 88 ? 18.249 -3.138 -7.576 1.00 92.06 88 GLU A CA 1
ATOM 683 C C . GLU A 1 88 ? 18.594 -2.016 -8.559 1.00 92.06 88 GLU A C 1
ATOM 685 O O . GLU A 1 88 ? 17.780 -1.134 -8.839 1.00 92.06 88 GLU A O 1
ATOM 690 N N . TYR A 1 89 ? 19.797 -2.079 -9.120 1.00 87.94 89 TYR A N 1
ATOM 691 C CA . TYR A 1 89 ? 20.276 -1.159 -10.142 1.00 87.94 89 TYR A CA 1
ATOM 692 C C . TYR A 1 89 ? 20.646 -1.913 -11.411 1.00 87.94 89 TYR A C 1
ATOM 694 O O . TYR A 1 89 ? 21.317 -2.948 -11.359 1.00 87.94 89 TYR A O 1
ATOM 702 N N . ASP A 1 90 ? 20.282 -1.342 -12.556 1.00 82.12 90 ASP A N 1
ATOM 703 C CA . ASP A 1 90 ? 20.837 -1.762 -13.835 1.00 82.12 90 ASP A CA 1
ATOM 704 C C . ASP A 1 90 ? 22.267 -1.231 -13.959 1.00 82.12 90 ASP A C 1
ATOM 706 O O . ASP A 1 90 ? 22.517 -0.025 -13.887 1.00 82.12 90 ASP A O 1
ATOM 710 N N . SER A 1 91 ? 23.225 -2.136 -14.156 1.00 73.12 91 SER A N 1
ATOM 711 C CA . SER A 1 91 ? 24.619 -1.783 -14.417 1.00 73.12 91 SER A CA 1
ATOM 712 C C . SER A 1 91 ? 25.145 -2.503 -15.662 1.00 73.12 91 SER A C 1
ATOM 714 O O . SER A 1 91 ? 24.644 -3.575 -16.017 1.00 73.12 91 SER A O 1
ATOM 716 N N . PRO A 1 92 ? 26.211 -1.990 -16.305 1.00 75.38 92 PRO A N 1
ATOM 717 C CA . PRO A 1 92 ? 26.875 -2.693 -17.405 1.00 75.38 92 PRO A CA 1
ATOM 718 C C . PRO A 1 92 ? 27.404 -4.093 -17.043 1.00 75.38 92 PRO A C 1
ATOM 720 O O . PRO A 1 92 ? 27.695 -4.879 -17.940 1.00 75.38 92 PRO A O 1
ATOM 723 N N . LEU A 1 93 ? 27.548 -4.406 -15.749 1.00 72.38 93 LEU A N 1
ATOM 724 C CA . LEU A 1 93 ? 28.027 -5.696 -15.240 1.00 72.38 93 LEU A CA 1
ATOM 725 C C . LEU A 1 93 ? 26.886 -6.659 -14.863 1.00 72.38 93 LEU A C 1
ATOM 727 O O . LEU A 1 93 ? 27.153 -7.766 -14.401 1.00 72.38 93 LEU A O 1
ATOM 731 N N . GLY A 1 94 ? 25.631 -6.256 -15.074 1.00 77.12 94 GLY A N 1
ATOM 732 C CA . GLY A 1 94 ? 24.437 -6.980 -14.647 1.00 77.12 94 GLY A CA 1
ATOM 733 C C . GLY A 1 94 ? 23.698 -6.269 -13.514 1.00 77.12 94 GLY A C 1
ATOM 734 O O . GLY A 1 94 ? 24.063 -5.165 -13.101 1.00 77.12 94 GLY A O 1
ATOM 735 N N . LYS A 1 95 ? 22.631 -6.905 -13.031 1.00 81.19 95 LYS A N 1
ATOM 736 C CA . LYS A 1 95 ? 21.839 -6.415 -11.900 1.00 81.19 95 LYS A CA 1
ATOM 737 C C . LYS A 1 95 ? 22.626 -6.541 -10.599 1.00 81.19 95 LYS A C 1
ATOM 739 O O . LYS A 1 95 ? 23.408 -7.479 -10.434 1.00 81.19 95 LYS A O 1
ATOM 744 N N . THR A 1 96 ? 22.430 -5.598 -9.685 1.00 75.81 96 THR A N 1
ATOM 745 C CA . THR A 1 96 ? 23.044 -5.657 -8.354 1.00 75.81 96 THR A CA 1
ATOM 746 C C . THR A 1 96 ? 22.476 -6.810 -7.525 1.00 75.81 96 THR A C 1
ATOM 748 O O . THR A 1 96 ? 21.287 -7.105 -7.586 1.00 75.81 96 THR A O 1
ATOM 751 N N . ASP A 1 97 ? 23.338 -7.447 -6.732 1.00 79.38 97 ASP A N 1
ATOM 752 C CA . ASP A 1 97 ? 22.965 -8.462 -5.740 1.00 79.38 97 ASP A CA 1
ATOM 753 C C . ASP A 1 97 ? 22.365 -7.779 -4.487 1.00 79.38 97 ASP A C 1
ATOM 755 O O . ASP A 1 97 ? 22.851 -6.703 -4.114 1.00 79.38 97 ASP A O 1
ATOM 759 N N . PRO A 1 98 ? 21.370 -8.384 -3.807 1.00 76.69 98 PRO A N 1
ATOM 760 C CA . PRO A 1 98 ? 20.854 -7.916 -2.515 1.00 76.69 98 PRO A CA 1
ATOM 761 C C . PRO A 1 98 ? 21.918 -7.610 -1.443 1.00 76.69 98 PRO A C 1
ATOM 763 O O .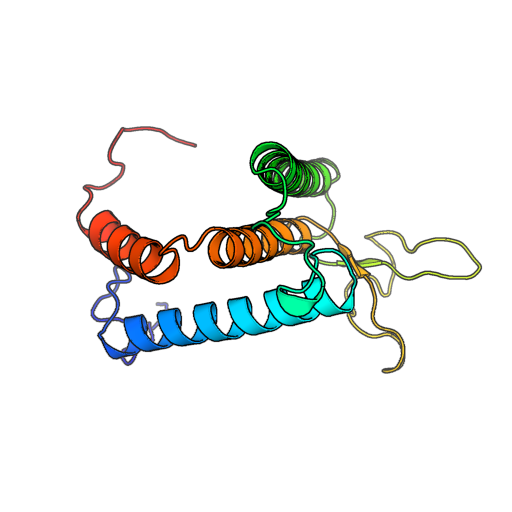 PRO A 1 98 ? 21.674 -6.832 -0.522 1.00 76.69 98 PRO A O 1
ATOM 766 N N . THR A 1 99 ? 23.103 -8.214 -1.539 1.00 77.88 99 THR A N 1
ATOM 767 C CA . THR A 1 99 ? 24.249 -8.013 -0.633 1.00 77.88 99 THR A CA 1
ATOM 768 C C . THR A 1 99 ? 25.270 -6.987 -1.135 1.00 77.88 99 THR A C 1
ATOM 770 O O . THR A 1 99 ? 26.298 -6.764 -0.491 1.00 77.88 99 THR A O 1
ATOM 773 N N . GLY A 1 100 ? 25.003 -6.350 -2.277 1.00 76.94 100 GLY A N 1
ATOM 774 C CA . GLY A 1 100 ? 25.884 -5.359 -2.881 1.00 76.94 100 GLY A CA 1
ATOM 775 C C . GLY A 1 100 ? 26.071 -4.115 -2.010 1.00 76.94 100 GLY A C 1
ATOM 776 O O . GLY A 1 100 ? 25.181 -3.710 -1.265 1.00 76.94 100 GLY A O 1
ATOM 777 N N . GLU A 1 101 ? 27.226 -3.462 -2.151 1.00 73.75 101 GLU A N 1
ATOM 778 C CA . GLU A 1 101 ? 27.631 -2.283 -1.364 1.00 73.75 101 GLU A CA 1
ATOM 779 C C . GLU A 1 101 ? 26.585 -1.149 -1.373 1.00 73.75 101 GLU A C 1
ATOM 781 O O . GLU A 1 101 ? 26.405 -0.444 -0.379 1.00 73.75 101 GLU A O 1
ATOM 786 N N . PHE A 1 102 ? 25.846 -1.014 -2.476 1.00 74.50 102 PHE A N 1
ATOM 787 C CA . PHE A 1 102 ? 24.837 0.030 -2.672 1.00 74.50 102 PHE A CA 1
ATOM 788 C C . PHE A 1 102 ? 23.397 -0.442 -2.452 1.00 74.50 102 PHE A C 1
ATOM 790 O O . PHE A 1 102 ? 22.486 0.375 -2.522 1.00 74.50 102 PHE A O 1
ATOM 797 N N . ALA A 1 103 ? 23.169 -1.720 -2.135 1.00 79.38 103 ALA A N 1
ATOM 798 C CA . ALA A 1 103 ? 21.829 -2.301 -2.056 1.00 79.38 103 ALA A CA 1
ATOM 799 C C . ALA A 1 103 ? 20.950 -1.675 -0.953 1.00 79.38 103 ALA A C 1
ATOM 801 O O . ALA A 1 103 ? 19.736 -1.807 -0.990 1.00 79.38 103 ALA A O 1
ATOM 802 N N . GLN A 1 104 ? 21.529 -0.957 0.016 1.00 83.69 104 GLN A N 1
ATOM 803 C CA . GLN A 1 104 ? 20.781 -0.259 1.076 1.00 83.69 104 GLN A CA 1
ATOM 804 C C . GLN A 1 104 ? 20.559 1.235 0.802 1.00 83.69 104 GLN A C 1
ATOM 806 O O . GLN A 1 104 ? 19.900 1.918 1.587 1.00 83.69 104 GLN A O 1
ATOM 811 N N . GLN A 1 105 ? 21.121 1.765 -0.281 1.00 86.69 105 GLN A N 1
ATOM 812 C CA . GLN A 1 105 ? 20.960 3.164 -0.656 1.00 86.69 105 GLN A CA 1
ATOM 813 C C . GLN A 1 105 ? 19.830 3.242 -1.684 1.00 86.69 105 GLN A C 1
ATOM 815 O O . GLN A 1 105 ? 19.874 2.481 -2.634 1.00 86.69 105 GLN A O 1
ATOM 820 N N . PRO A 1 106 ? 18.823 4.119 -1.528 1.00 87.56 106 PRO A N 1
ATOM 821 C CA . PRO A 1 106 ? 17.784 4.290 -2.548 1.00 87.56 106 PRO A CA 1
ATOM 822 C C . PRO A 1 106 ? 18.308 5.019 -3.788 1.00 87.56 106 PRO A C 1
ATOM 824 O O . PRO A 1 106 ? 17.877 4.759 -4.909 1.00 87.56 106 PRO A O 1
ATOM 827 N N . MET A 1 107 ? 19.260 5.933 -3.591 1.00 88.50 107 MET A N 1
ATOM 828 C CA . MET A 1 107 ? 19.820 6.782 -4.636 1.00 88.50 107 MET A CA 1
ATOM 829 C C . MET A 1 107 ? 21.330 6.588 -4.714 1.00 88.50 107 MET A C 1
ATOM 831 O O . MET A 1 107 ? 22.017 6.762 -3.708 1.00 88.50 107 MET A O 1
ATOM 835 N N . ILE A 1 108 ? 21.853 6.337 -5.914 1.00 82.62 108 ILE A N 1
ATOM 836 C CA . ILE A 1 108 ? 23.296 6.374 -6.182 1.00 82.62 108 ILE A CA 1
ATOM 837 C C . ILE A 1 108 ? 23.647 7.717 -6.817 1.00 82.62 108 ILE A C 1
ATOM 839 O O . ILE A 1 108 ? 22.982 8.173 -7.750 1.00 82.62 108 ILE A O 1
ATOM 843 N N . ALA A 1 109 ? 24.684 8.362 -6.271 1.00 80.38 109 ALA A N 1
ATOM 844 C CA . ALA A 1 109 ? 25.179 9.678 -6.690 1.00 80.38 109 ALA A CA 1
ATOM 845 C C . ALA A 1 109 ? 24.107 10.792 -6.732 1.00 80.38 109 ALA A C 1
ATOM 847 O O . ALA A 1 109 ? 24.325 11.835 -7.334 1.00 80.38 109 ALA A O 1
ATOM 848 N N . GLY A 1 110 ? 22.952 10.587 -6.086 1.00 81.75 110 GLY A N 1
ATOM 849 C CA . GLY A 1 110 ? 21.819 11.518 -6.113 1.00 81.75 110 GLY A CA 1
ATOM 850 C C . GLY A 1 110 ? 21.030 11.546 -7.427 1.00 81.75 110 GLY A C 1
ATOM 851 O O . GLY A 1 110 ? 20.066 12.299 -7.519 1.00 81.75 110 GLY A O 1
ATOM 852 N N . GLU A 1 111 ? 21.393 10.726 -8.414 1.00 83.69 111 GLU A N 1
ATOM 853 C CA . GLU A 1 111 ? 20.818 10.780 -9.766 1.00 83.69 111 GLU A CA 1
ATOM 854 C C . GLU A 1 111 ? 20.027 9.519 -10.121 1.00 83.69 111 GLU A C 1
ATOM 856 O O . GLU A 1 111 ? 19.000 9.600 -10.793 1.00 83.69 111 GLU A O 1
ATOM 861 N N . ILE A 1 112 ? 20.480 8.354 -9.654 1.00 86.12 112 ILE A N 1
ATOM 862 C CA . ILE A 1 112 ? 19.916 7.065 -10.057 1.00 86.12 112 ILE A CA 1
ATOM 863 C C . ILE A 1 112 ? 19.108 6.488 -8.900 1.00 86.12 112 ILE A C 1
ATOM 865 O O . ILE A 1 112 ? 19.681 6.108 -7.877 1.00 86.12 112 ILE A O 1
ATOM 869 N N . LEU A 1 113 ? 17.790 6.407 -9.080 1.00 89.56 113 LEU A N 1
ATOM 870 C CA . LEU A 1 113 ? 16.881 5.705 -8.175 1.00 89.56 113 LEU A CA 1
ATOM 871 C C . LEU A 1 113 ? 16.920 4.207 -8.477 1.00 89.56 113 LEU A C 1
ATOM 873 O O . LEU A 1 113 ? 16.686 3.801 -9.615 1.00 89.56 113 LEU A O 1
ATOM 877 N N . GLY A 1 114 ? 17.212 3.400 -7.462 1.00 91.00 114 GLY A N 1
ATOM 878 C CA . GLY A 1 114 ? 17.165 1.947 -7.588 1.00 91.00 114 GLY A CA 1
ATOM 879 C C . GLY A 1 114 ? 15.734 1.428 -7.508 1.00 91.00 114 GLY A C 1
ATOM 880 O O . GLY A 1 114 ? 14.881 2.022 -6.841 1.00 91.00 114 GLY A O 1
ATOM 881 N N . LYS A 1 115 ? 15.466 0.303 -8.172 1.00 93.31 115 LYS A N 1
ATOM 882 C CA . LYS A 1 115 ? 14.190 -0.399 -8.043 1.00 93.31 115 LYS A CA 1
ATOM 883 C C . LYS A 1 115 ? 14.109 -0.985 -6.626 1.00 93.31 115 LYS A C 1
ATOM 885 O O . LYS A 1 115 ? 14.973 -1.793 -6.289 1.00 93.31 115 LYS A O 1
ATOM 890 N N . PRO A 1 116 ? 13.115 -0.616 -5.801 1.00 95.25 116 PRO A N 1
ATOM 891 C CA . PRO A 1 116 ? 12.944 -1.234 -4.493 1.00 95.25 116 PRO A CA 1
ATOM 892 C C . PRO A 1 116 ? 12.614 -2.723 -4.659 1.00 95.25 116 PRO A C 1
ATOM 894 O O . PRO A 1 116 ? 11.910 -3.116 -5.588 1.00 95.25 116 PRO A O 1
ATOM 897 N N . GLN A 1 117 ? 13.189 -3.537 -3.784 1.00 95.56 117 GLN A N 1
ATOM 898 C CA . GLN A 1 117 ? 13.111 -4.994 -3.779 1.00 95.56 117 GLN A CA 1
ATOM 899 C C . GLN A 1 117 ? 13.072 -5.505 -2.332 1.00 95.56 117 GLN A C 1
ATOM 901 O O . GLN A 1 117 ? 13.379 -4.776 -1.377 1.00 95.56 117 GLN A O 1
ATOM 906 N N . GLY A 1 118 ? 12.734 -6.781 -2.170 1.00 95.38 118 GLY A N 1
ATOM 907 C CA . GLY A 1 118 ? 12.658 -7.456 -0.878 1.00 95.38 118 GLY A CA 1
ATOM 908 C C . GLY A 1 118 ? 11.266 -7.382 -0.251 1.00 95.38 118 GLY A C 1
ATOM 909 O O . GLY A 1 118 ? 10.387 -6.655 -0.711 1.00 95.38 118 GLY A O 1
ATOM 910 N N . MET A 1 119 ? 11.060 -8.128 0.839 1.00 97.44 119 MET A N 1
ATOM 911 C CA . MET A 1 119 ? 9.731 -8.348 1.435 1.00 97.44 119 MET A CA 1
ATOM 912 C C . MET A 1 119 ? 8.929 -7.056 1.671 1.00 97.44 119 MET A C 1
ATOM 914 O O . MET A 1 119 ? 7.720 -7.037 1.457 1.00 97.44 119 MET A O 1
ATOM 918 N N . ALA A 1 120 ? 9.569 -5.983 2.139 1.00 97.56 120 ALA A N 1
ATOM 919 C CA . ALA A 1 120 ? 8.886 -4.721 2.407 1.00 97.56 120 ALA A CA 1
ATOM 920 C C . ALA A 1 120 ? 8.409 -4.024 1.125 1.00 97.56 120 ALA A C 1
ATOM 922 O O . ALA A 1 120 ? 7.359 -3.385 1.162 1.00 97.56 120 ALA A O 1
ATOM 923 N N . SER A 1 121 ? 9.156 -4.153 0.022 1.00 97.81 121 SER A N 1
ATOM 924 C CA . SER A 1 121 ? 8.755 -3.631 -1.288 1.00 97.81 121 SER A CA 1
ATOM 925 C C . SER A 1 121 ? 7.512 -4.359 -1.790 1.00 97.81 121 SER A C 1
ATOM 927 O O . SER A 1 121 ? 6.501 -3.723 -2.069 1.00 97.81 121 SER A O 1
ATOM 929 N N . GLU A 1 122 ? 7.524 -5.691 -1.758 1.00 98.50 122 GLU A N 1
ATOM 930 C CA . GLU A 1 122 ? 6.402 -6.485 -2.277 1.00 98.50 122 GLU A CA 1
ATOM 931 C C . GLU A 1 122 ? 5.128 -6.327 -1.431 1.00 98.50 122 GLU A C 1
ATOM 933 O O . GLU A 1 122 ? 4.013 -6.235 -1.942 1.00 98.50 122 GLU A O 1
ATOM 938 N N . LEU A 1 123 ? 5.262 -6.187 -0.106 1.00 98.31 123 LEU A N 1
ATOM 939 C CA . LEU A 1 123 ? 4.122 -5.837 0.751 1.00 98.31 123 LEU A CA 1
ATOM 940 C C . LEU A 1 123 ? 3.589 -4.421 0.476 1.00 98.31 123 LEU A C 1
ATOM 942 O O . LEU A 1 123 ? 2.393 -4.178 0.663 1.00 98.31 123 LEU A O 1
ATOM 946 N N . ALA A 1 124 ? 4.440 -3.484 0.049 1.00 98.31 124 ALA A N 1
ATOM 947 C CA . ALA A 1 124 ? 3.988 -2.169 -0.392 1.00 98.31 124 ALA A CA 1
ATOM 948 C C . ALA A 1 124 ? 3.211 -2.270 -1.714 1.00 98.31 124 ALA A C 1
ATOM 950 O O . ALA A 1 124 ? 2.157 -1.641 -1.836 1.00 98.31 124 ALA A O 1
ATOM 951 N N . ASP A 1 125 ? 3.647 -3.120 -2.643 1.00 98.25 125 ASP A N 1
ATOM 952 C CA . ASP A 1 125 ? 2.936 -3.374 -3.900 1.00 98.25 125 ASP A CA 1
ATOM 953 C C . ASP A 1 125 ? 1.556 -4.008 -3.665 1.00 98.25 125 ASP A C 1
ATOM 955 O O . ASP A 1 125 ? 0.580 -3.605 -4.307 1.00 98.25 125 ASP A O 1
ATOM 959 N N . VAL A 1 126 ? 1.399 -4.874 -2.653 1.00 98.44 126 VAL A N 1
ATOM 960 C CA . VAL A 1 126 ? 0.070 -5.334 -2.197 1.00 98.44 126 VAL A CA 1
ATOM 961 C C . VAL A 1 126 ? -0.823 -4.150 -1.817 1.00 98.44 126 VAL A C 1
ATOM 963 O O . VAL A 1 126 ? -1.972 -4.076 -2.257 1.00 98.44 126 VAL A O 1
ATOM 966 N N . ILE A 1 127 ? -0.319 -3.213 -1.009 1.00 98.38 127 ILE A N 1
ATOM 967 C CA . ILE A 1 127 ? -1.091 -2.035 -0.583 1.00 98.38 127 ILE A CA 1
ATOM 968 C C . ILE A 1 127 ? -1.486 -1.199 -1.804 1.00 98.38 127 ILE A C 1
ATOM 970 O O . ILE A 1 127 ? -2.660 -0.869 -1.960 1.00 98.38 127 ILE A O 1
ATOM 974 N N . ILE A 1 128 ? -0.537 -0.899 -2.692 1.00 98.44 128 ILE A N 1
ATOM 975 C CA . ILE A 1 128 ? -0.761 -0.095 -3.901 1.00 98.44 128 ILE A CA 1
ATOM 976 C C . ILE A 1 128 ? -1.839 -0.729 -4.789 1.00 98.44 128 ILE A C 1
ATOM 978 O O . ILE A 1 128 ? -2.779 -0.046 -5.200 1.00 98.44 128 ILE A O 1
ATOM 982 N N . ARG A 1 129 ? -1.758 -2.041 -5.032 1.00 97.56 129 ARG A N 1
ATOM 983 C CA . ARG A 1 129 ? -2.744 -2.778 -5.835 1.00 97.56 129 ARG A CA 1
ATOM 984 C C . ARG A 1 129 ? -4.128 -2.809 -5.186 1.00 97.56 129 ARG A C 1
ATOM 986 O O . ARG A 1 129 ? -5.126 -2.662 -5.890 1.00 97.56 129 ARG A O 1
ATOM 993 N N . VAL A 1 130 ? -4.211 -2.963 -3.860 1.00 98.38 130 VAL A N 1
ATOM 994 C CA . VAL A 1 130 ? -5.493 -2.907 -3.134 1.00 98.38 130 VAL A CA 1
ATOM 995 C C . VAL A 1 130 ? -6.136 -1.528 -3.280 1.00 98.38 130 VAL A C 1
ATOM 997 O O . VAL A 1 130 ? -7.343 -1.448 -3.496 1.00 98.38 130 VAL A O 1
ATOM 1000 N N . LEU A 1 131 ? -5.350 -0.452 -3.180 1.00 98.38 131 LEU A N 1
ATOM 1001 C CA . LEU A 1 131 ? -5.849 0.921 -3.305 1.00 98.38 131 LEU A CA 1
ATOM 1002 C C . LEU A 1 131 ? -6.342 1.223 -4.725 1.00 98.38 131 LEU A C 1
ATOM 1004 O O . LEU A 1 131 ? -7.436 1.761 -4.883 1.00 98.38 131 LEU A O 1
ATOM 1008 N N . ASP A 1 132 ? -5.579 0.825 -5.744 1.00 97.25 132 ASP A N 1
ATOM 1009 C CA . ASP A 1 132 ? -5.969 0.961 -7.153 1.00 97.25 132 ASP A CA 1
ATOM 1010 C C . ASP A 1 132 ? -7.271 0.211 -7.466 1.00 97.25 132 ASP A C 1
ATOM 1012 O O . ASP A 1 132 ? -8.208 0.777 -8.031 1.00 97.25 132 ASP A O 1
ATOM 1016 N N . MET A 1 133 ? -7.361 -1.055 -7.040 1.00 96.31 133 MET A N 1
ATOM 1017 C CA . MET A 1 133 ? -8.568 -1.863 -7.213 1.00 96.31 133 MET A CA 1
ATOM 1018 C C . MET A 1 133 ? -9.750 -1.256 -6.450 1.00 96.31 133 MET A C 1
ATOM 1020 O O . MET A 1 133 ? -10.861 -1.208 -6.968 1.00 96.31 133 MET A O 1
ATOM 1024 N N . ALA A 1 134 ? -9.542 -0.762 -5.229 1.00 97.19 134 ALA A N 1
ATOM 1025 C CA . ALA A 1 134 ? -10.626 -0.149 -4.474 1.00 97.19 134 ALA A CA 1
ATOM 1026 C C . ALA A 1 134 ? -11.207 1.077 -5.184 1.00 97.19 134 ALA A C 1
ATOM 1028 O O . ALA A 1 134 ? -12.427 1.233 -5.210 1.00 97.19 134 ALA A O 1
ATOM 1029 N N . GLN A 1 135 ? -10.351 1.896 -5.798 1.00 96.06 135 GLN A N 1
ATOM 1030 C CA . GLN A 1 135 ? -10.789 3.048 -6.576 1.00 96.06 135 GLN A CA 1
ATOM 1031 C C . GLN A 1 135 ? -11.537 2.627 -7.844 1.00 96.06 135 GLN A C 1
ATOM 1033 O O . GLN A 1 135 ? -12.569 3.209 -8.155 1.00 96.06 135 GLN A O 1
ATOM 1038 N N . GLU A 1 136 ? -11.052 1.618 -8.574 1.00 94.06 136 GLU A N 1
ATOM 1039 C CA . GLU A 1 136 ? -11.680 1.193 -9.832 1.00 94.06 136 GLU A CA 1
ATOM 1040 C C . GLU A 1 136 ? -13.084 0.611 -9.662 1.00 94.06 136 GLU A C 1
ATOM 1042 O O . GLU A 1 136 ? -13.926 0.784 -10.542 1.00 94.06 136 GLU A O 1
ATOM 1047 N N . PHE A 1 137 ? -13.339 -0.064 -8.543 1.00 94.19 137 PHE A N 1
ATOM 1048 C CA . PHE A 1 137 ? -14.604 -0.754 -8.284 1.00 94.19 137 PHE A CA 1
ATOM 1049 C C . PHE A 1 137 ? -15.503 -0.033 -7.276 1.00 94.19 137 PHE A C 1
ATOM 1051 O O . PHE A 1 137 ? -16.436 -0.650 -6.760 1.00 94.19 137 PHE A O 1
ATOM 1058 N N . ASP A 1 138 ? -15.216 1.236 -6.965 1.00 94.94 138 ASP A N 1
ATOM 1059 C CA . ASP A 1 138 ? -15.952 2.031 -5.973 1.00 94.94 138 ASP A CA 1
ATOM 1060 C C . ASP A 1 138 ? -16.101 1.303 -4.618 1.00 94.94 138 ASP A C 1
ATOM 1062 O O . ASP A 1 138 ? -17.132 1.369 -3.941 1.00 94.94 138 ASP A O 1
ATOM 1066 N N . ILE A 1 139 ? -15.065 0.563 -4.208 1.00 97.12 139 ILE A N 1
ATOM 1067 C CA . ILE A 1 139 ? -15.058 -0.150 -2.929 1.00 97.12 139 ILE A CA 1
ATOM 1068 C C . ILE A 1 139 ? -14.829 0.888 -1.822 1.00 97.12 139 ILE A C 1
ATOM 1070 O O . ILE A 1 139 ? -13.820 1.597 -1.866 1.00 97.12 139 ILE A O 1
ATOM 1074 N N . PRO A 1 140 ? -15.680 0.952 -0.776 1.00 98.00 140 PRO A N 1
ATOM 1075 C CA . PRO A 1 140 ? -15.538 1.908 0.325 1.00 98.00 140 PRO A CA 1
ATOM 1076 C C . PRO A 1 140 ? -14.417 1.484 1.293 1.00 98.00 140 PRO A C 1
ATOM 1078 O O . PRO A 1 140 ? -14.643 1.202 2.470 1.00 98.00 140 PRO A O 1
ATOM 1081 N N . LEU A 1 141 ? -13.187 1.376 0.782 1.00 98.31 141 LEU A N 1
ATOM 1082 C CA . LEU A 1 141 ? -12.047 0.791 1.482 1.00 98.31 141 LEU A CA 1
ATOM 1083 C C . LEU A 1 141 ? -11.634 1.613 2.704 1.00 98.31 141 LEU A C 1
ATOM 1085 O O . LEU A 1 141 ? -11.331 1.028 3.739 1.00 98.31 141 LEU A O 1
ATOM 1089 N N . ILE A 1 142 ? -11.639 2.944 2.610 1.00 98.25 142 ILE A N 1
ATOM 1090 C CA . ILE A 1 142 ? -11.252 3.826 3.721 1.00 98.25 142 ILE A CA 1
ATOM 1091 C C . ILE A 1 142 ? -12.186 3.612 4.919 1.00 98.25 142 ILE A C 1
ATOM 1093 O O . ILE A 1 142 ? -11.722 3.306 6.022 1.00 98.25 142 ILE A O 1
ATOM 1097 N N . ASP A 1 143 ? -13.497 3.674 4.683 1.00 98.19 143 ASP A N 1
ATOM 1098 C CA . ASP A 1 143 ? -14.512 3.431 5.712 1.00 98.19 143 ASP A CA 1
ATOM 1099 C C . ASP A 1 143 ? -14.407 2.010 6.270 1.00 98.19 143 ASP A C 1
ATOM 1101 O O . ASP A 1 143 ? -14.500 1.803 7.485 1.00 98.19 143 ASP A O 1
ATOM 1105 N N . ALA A 1 144 ? -14.172 1.023 5.397 1.00 98.38 144 ALA A N 1
ATOM 1106 C CA . ALA A 1 144 ? -13.986 -0.364 5.797 1.00 98.38 144 ALA A CA 1
ATOM 1107 C C . ALA A 1 144 ? -12.755 -0.536 6.697 1.00 98.38 144 ALA A C 1
ATOM 1109 O O . ALA A 1 144 ? -12.858 -1.218 7.713 1.00 98.38 144 ALA A O 1
ATOM 1110 N N . VAL A 1 145 ? -11.618 0.091 6.379 1.00 98.00 145 VAL A N 1
ATOM 1111 C CA . VAL A 1 145 ? -10.390 0.042 7.189 1.00 98.00 145 VAL A CA 1
ATOM 1112 C C . VAL A 1 145 ? -10.628 0.654 8.567 1.00 98.00 145 VAL A C 1
ATOM 1114 O O . VAL A 1 145 ? -10.353 -0.007 9.570 1.00 98.00 145 VAL A O 1
ATOM 1117 N N . ILE A 1 146 ? -11.193 1.864 8.634 1.00 97.44 146 ILE A N 1
ATOM 1118 C CA . ILE A 1 146 ? -11.459 2.567 9.901 1.00 97.44 146 ILE A CA 1
ATOM 1119 C C . ILE A 1 146 ? -12.446 1.766 10.756 1.00 97.44 146 ILE A C 1
ATOM 1121 O O . ILE A 1 146 ? -12.144 1.401 11.895 1.00 97.44 146 ILE A O 1
ATOM 1125 N N . THR A 1 147 ? -13.591 1.391 10.182 1.00 97.00 147 THR A N 1
ATOM 1126 C CA . THR A 1 147 ? -14.634 0.636 10.890 1.00 97.00 147 THR A CA 1
ATOM 1127 C C . THR A 1 147 ? -14.116 -0.724 11.350 1.00 97.00 147 THR A C 1
ATOM 1129 O O . THR A 1 147 ? -14.387 -1.157 12.474 1.00 97.00 147 THR A O 1
ATOM 1132 N N . LYS A 1 148 ? -13.347 -1.423 10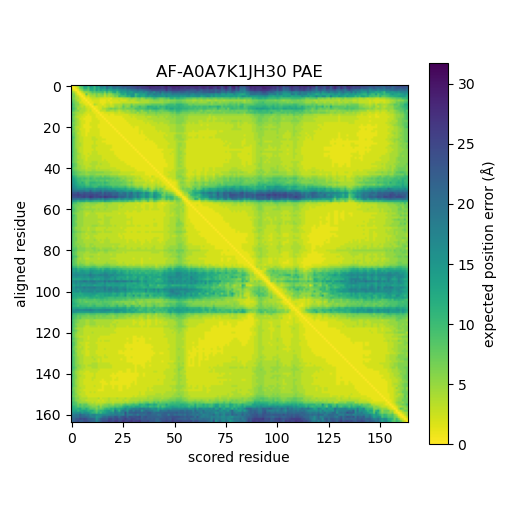.504 1.00 96.25 148 LYS A N 1
ATOM 1133 C CA . LYS A 1 148 ? -12.805 -2.743 10.834 1.00 96.25 148 LYS A CA 1
ATOM 1134 C C . LYS A 1 148 ? -11.740 -2.663 11.918 1.00 96.25 148 LYS A C 1
ATOM 1136 O O . LYS A 1 148 ? -11.723 -3.538 12.785 1.00 96.25 148 LYS A O 1
ATOM 1141 N N . HIS A 1 149 ? -10.886 -1.642 11.890 1.00 95.19 149 HIS A N 1
ATOM 1142 C CA . HIS A 1 149 ? -9.906 -1.386 12.943 1.00 95.19 149 HIS A CA 1
ATOM 1143 C C . HIS A 1 149 ? -10.600 -1.143 14.284 1.00 95.19 149 HIS A C 1
ATOM 1145 O O . HIS A 1 149 ? -10.344 -1.881 15.237 1.00 95.19 149 HIS A O 1
ATOM 1151 N N . SER A 1 150 ? -11.563 -0.220 14.329 1.00 93.44 150 SER A N 1
ATOM 1152 C CA . SER A 1 150 ? -12.353 0.074 15.532 1.00 93.44 150 SER A CA 1
ATOM 1153 C C . SER A 1 150 ? -13.107 -1.159 16.041 1.00 93.44 150 SER A C 1
ATOM 1155 O O . SER A 1 150 ? -13.076 -1.466 17.231 1.00 93.44 150 SER A O 1
ATOM 1157 N N . TYR A 1 151 ? -13.701 -1.960 15.150 1.00 92.88 151 TYR A N 1
ATOM 1158 C CA . TYR A 1 151 ? -14.318 -3.232 15.533 1.00 92.88 151 TYR A CA 1
ATOM 1159 C C . TYR A 1 151 ? -13.300 -4.239 16.091 1.00 92.88 151 TYR A C 1
ATOM 1161 O O . TYR A 1 151 ? -13.588 -4.925 17.072 1.00 92.88 151 TYR A O 1
ATOM 1169 N N . ASN A 1 152 ? -12.106 -4.353 15.504 1.00 91.69 152 ASN A N 1
ATOM 1170 C CA . ASN A 1 152 ? -11.081 -5.282 15.979 1.00 91.69 152 ASN A CA 1
ATOM 1171 C C . ASN A 1 152 ? -10.602 -4.945 17.403 1.00 91.69 152 ASN A C 1
ATOM 1173 O O . ASN A 1 152 ? -10.274 -5.875 18.138 1.00 91.69 152 ASN A O 1
ATOM 1177 N N . GLN A 1 153 ? -10.659 -3.677 17.828 1.00 89.62 153 GLN A N 1
ATOM 1178 C CA . GLN A 1 153 ? -10.381 -3.266 19.215 1.00 89.62 153 GLN A CA 1
ATOM 1179 C C . GLN A 1 153 ? -11.380 -3.843 20.231 1.00 89.62 153 GLN A C 1
ATOM 1181 O O . GLN A 1 153 ? -11.054 -4.011 21.406 1.00 89.62 153 GLN A O 1
ATOM 1186 N N . THR A 1 154 ? -12.590 -4.197 19.788 1.00 89.19 154 THR A N 1
ATOM 1187 C CA . THR A 1 154 ? -13.615 -4.815 20.646 1.00 89.19 154 THR A CA 1
ATOM 1188 C C . THR A 1 154 ? -13.404 -6.318 20.848 1.00 89.19 154 THR A C 1
ATOM 1190 O O . THR A 1 154 ? -14.052 -6.928 21.702 1.00 89.19 154 THR A O 1
ATOM 1193 N N . ARG A 1 155 ? -12.512 -6.949 20.067 1.00 86.56 155 ARG A N 1
ATOM 1194 C CA . ARG A 1 155 ? -12.310 -8.400 20.117 1.00 86.56 155 ARG A CA 1
ATOM 1195 C C . ARG A 1 155 ? -11.591 -8.811 21.404 1.00 86.56 155 ARG A C 1
ATOM 1197 O O . ARG A 1 155 ? -10.629 -8.158 21.810 1.00 86.56 155 ARG A O 1
ATOM 1204 N N . PRO A 1 156 ? -11.987 -9.938 22.024 1.00 85.44 156 PRO A N 1
ATOM 1205 C CA . PRO A 1 156 ? -11.220 -10.497 23.124 1.00 85.44 156 PRO A CA 1
ATOM 1206 C C . PRO A 1 156 ? -9.831 -10.923 22.638 1.00 85.44 156 PRO A C 1
ATOM 1208 O O . PRO A 1 156 ? -9.621 -11.226 21.457 1.00 85.44 156 PRO A O 1
ATOM 1211 N N . TYR A 1 157 ? -8.885 -10.983 23.573 1.00 81.56 157 TYR A N 1
ATOM 1212 C CA . TYR A 1 157 ? -7.532 -11.450 23.296 1.00 81.56 157 TYR A CA 1
ATOM 1213 C C . TYR A 1 157 ? -7.557 -12.821 22.598 1.00 81.56 157 TYR A C 1
ATOM 1215 O O . TYR A 1 157 ? -8.195 -13.753 23.085 1.00 81.56 157 TYR A O 1
ATOM 1223 N N . ARG A 1 158 ? -6.871 -12.928 21.448 1.00 76.75 158 ARG A N 1
ATOM 1224 C CA . ARG A 1 158 ? -6.819 -14.136 20.597 1.00 76.75 158 ARG A CA 1
ATOM 1225 C C . ARG A 1 158 ? -8.197 -14.699 20.232 1.00 76.75 158 ARG A C 1
ATOM 1227 O O . ARG A 1 158 ? -8.425 -15.908 20.287 1.00 76.75 158 ARG A O 1
ATOM 1234 N N . HIS A 1 159 ? -9.119 -13.831 19.821 1.00 65.94 159 HIS A N 1
ATOM 1235 C CA . HIS A 1 159 ? -10.415 -14.259 19.302 1.00 65.94 159 HIS A CA 1
ATOM 1236 C C . HIS A 1 159 ? -10.254 -15.305 18.177 1.00 65.94 159 HIS A C 1
ATOM 1238 O O . HIS A 1 159 ? -9.761 -14.994 17.094 1.00 65.94 159 HIS A O 1
ATOM 1244 N N . GLY A 1 160 ? -10.661 -16.549 18.452 1.00 72.31 160 GLY A N 1
ATOM 1245 C CA . GLY A 1 160 ? -10.587 -17.679 17.519 1.00 72.31 160 GLY A CA 1
ATOM 1246 C C . GLY A 1 160 ? -9.418 -18.654 17.720 1.00 72.31 160 GLY A C 1
ATOM 1247 O O . GLY A 1 160 ? -9.353 -19.622 16.971 1.00 72.31 160 GLY A O 1
ATOM 1248 N N . ASN A 1 161 ? -8.521 -18.444 18.698 1.00 71.44 161 ASN A N 1
ATOM 1249 C CA . ASN A 1 161 ? -7.411 -19.356 19.050 1.00 71.44 161 ASN A CA 1
ATOM 1250 C C . ASN A 1 161 ? -6.508 -19.815 17.883 1.00 71.44 161 ASN A C 1
ATOM 1252 O O . ASN A 1 161 ? -5.783 -20.801 18.007 1.00 71.44 161 ASN A O 1
ATOM 1256 N N . LYS A 1 162 ? -6.503 -19.097 16.757 1.00 58.78 162 LYS A N 1
ATOM 1257 C CA . LYS A 1 162 ? -5.588 -19.371 15.649 1.00 58.78 162 LYS A CA 1
ATOM 1258 C C . LYS A 1 162 ? -4.237 -18.739 15.979 1.00 58.78 162 LYS A C 1
ATOM 1260 O O . LYS A 1 162 ? -4.121 -17.516 15.992 1.00 58.78 162 LYS A O 1
ATOM 1265 N N . ALA A 1 163 ? -3.254 -19.573 16.303 1.00 50.09 163 ALA A N 1
ATOM 1266 C CA . ALA A 1 163 ? -1.855 -19.186 16.189 1.00 50.09 163 ALA A CA 1
ATOM 1267 C C . ALA A 1 163 ? -1.532 -19.162 14.691 1.00 50.09 163 ALA A C 1
ATOM 1269 O O . ALA A 1 163 ? -1.849 -20.128 13.994 1.00 50.09 163 ALA A O 1
ATOM 1270 N N . CYS A 1 164 ? -1.027 -18.032 14.202 1.00 49.09 164 CYS A N 1
ATOM 1271 C CA . CYS A 1 164 ? -0.366 -17.987 12.905 1.00 49.09 164 CYS A CA 1
ATOM 1272 C C . CYS A 1 164 ? 0.940 -18.780 12.977 1.00 49.09 164 CYS A C 1
ATOM 1274 O O . CYS A 1 164 ? 1.606 -18.690 14.039 1.00 49.09 164 CYS A O 1
#

pL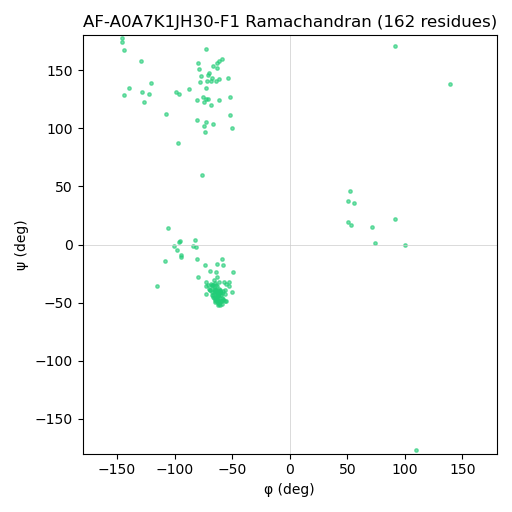DDT: mean 89.28, std 11.37, range [46.5, 98.62]

Sequence (164 aa):
MTTYNKMYFDDNKGTLTAAGENAVATGLAVLIDAVTANNYEKGWRPRPEDMPMGNVTRNVGELIALLHSEVTEAFEAHRNNEPALWYEYDSPLGKTDPTGEFAQQPMIAGEILGKPQGMASELADVIIRVLDMAQEFDIPLIDAVITKHSYNQTRPYRHGNKAC

Mean predicted aligned error: 6.13 Å